Protein AF-A0A9X4KNQ3-F1 (afdb_monomer)

Structure (mmCIF, N/CA/C/O backbone):
data_AF-A0A9X4KNQ3-F1
#
_entry.id   AF-A0A9X4KNQ3-F1
#
loop_
_atom_site.group_PDB
_atom_site.id
_atom_site.type_symbol
_atom_site.label_atom_id
_atom_site.label_alt_id
_atom_site.label_comp_id
_atom_site.label_asym_id
_atom_site.label_entity_id
_atom_site.label_seq_id
_atom_site.pdbx_PDB_ins_code
_atom_site.Cartn_x
_atom_site.Cartn_y
_atom_site.Cartn_z
_atom_site.occupancy
_atom_site.B_iso_or_equiv
_atom_site.auth_seq_id
_atom_site.auth_comp_id
_atom_site.auth_asym_id
_atom_site.auth_atom_id
_atom_site.pdbx_PDB_model_num
ATOM 1 N N . MET A 1 1 ? 11.317 2.892 -22.053 1.00 63.41 1 MET A N 1
ATOM 2 C CA . MET A 1 1 ? 9.935 2.384 -21.878 1.00 63.41 1 MET A CA 1
ATOM 3 C C . MET A 1 1 ? 9.788 1.518 -20.632 1.00 63.41 1 MET A C 1
ATOM 5 O O . MET A 1 1 ? 8.915 1.818 -19.836 1.00 63.41 1 MET A O 1
ATOM 9 N N . ALA A 1 2 ? 10.659 0.526 -20.404 1.00 70.50 2 ALA A N 1
ATOM 10 C CA . ALA A 1 2 ? 10.602 -0.333 -19.211 1.00 70.50 2 ALA A CA 1
ATOM 11 C C . ALA A 1 2 ? 10.644 0.437 -17.869 1.00 70.50 2 ALA A C 1
ATOM 13 O O . ALA A 1 2 ? 9.904 0.103 -16.954 1.00 70.50 2 ALA A O 1
ATOM 14 N N . THR A 1 3 ? 11.445 1.503 -17.767 1.00 76.44 3 THR A N 1
ATOM 15 C CA . THR A 1 3 ? 11.509 2.369 -16.573 1.00 76.44 3 THR A CA 1
ATOM 16 C C . THR A 1 3 ? 10.228 3.173 -16.348 1.00 76.44 3 THR A C 1
ATOM 18 O O . THR A 1 3 ? 9.719 3.198 -15.236 1.00 76.44 3 THR A O 1
ATOM 21 N N . MET A 1 4 ? 9.672 3.779 -17.401 1.00 81.31 4 MET A N 1
ATOM 22 C CA . MET A 1 4 ? 8.393 4.501 -17.327 1.00 81.31 4 MET A CA 1
ATOM 23 C C . MET A 1 4 ? 7.254 3.565 -16.910 1.00 81.31 4 MET A C 1
ATOM 25 O O . MET A 1 4 ? 6.508 3.890 -15.998 1.00 81.31 4 MET A O 1
ATOM 29 N N . ALA A 1 5 ? 7.177 2.368 -17.501 1.00 82.31 5 ALA A N 1
ATOM 30 C CA . ALA A 1 5 ? 6.181 1.365 -17.129 1.00 82.31 5 ALA A CA 1
ATOM 31 C C . ALA A 1 5 ? 6.322 0.913 -15.664 1.00 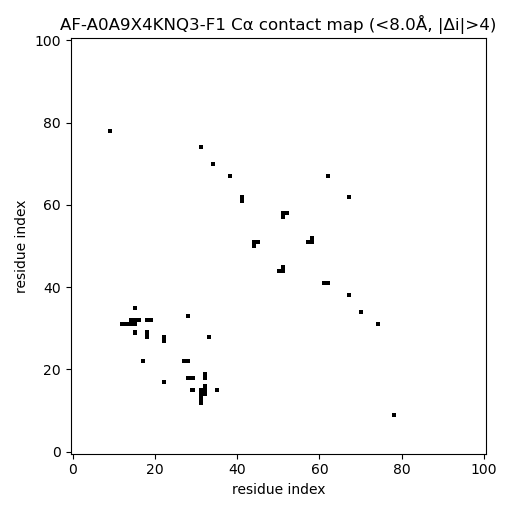82.31 5 ALA A C 1
ATOM 33 O O . ALA A 1 5 ? 5.320 0.806 -14.958 1.00 82.31 5 ALA A O 1
ATOM 34 N N . LEU A 1 6 ? 7.554 0.692 -15.191 1.00 80.19 6 LEU A N 1
ATOM 35 C CA . LEU A 1 6 ? 7.832 0.331 -13.799 1.00 80.19 6 LEU A CA 1
ATOM 36 C C . LEU A 1 6 ? 7.340 1.418 -12.834 1.00 80.19 6 LEU A C 1
ATOM 38 O O . LEU A 1 6 ? 6.575 1.122 -11.920 1.00 80.19 6 LEU A O 1
ATOM 42 N N . PHE A 1 7 ? 7.738 2.673 -13.056 1.00 82.38 7 PHE A N 1
ATOM 43 C CA . PHE A 1 7 ? 7.348 3.774 -12.177 1.00 82.38 7 PHE A CA 1
ATOM 44 C C . PHE A 1 7 ? 5.843 4.039 -12.218 1.00 82.38 7 PHE A C 1
ATOM 46 O O . PHE A 1 7 ? 5.244 4.193 -11.161 1.00 82.38 7 PHE A O 1
ATOM 53 N N . SER A 1 8 ? 5.206 4.010 -13.392 1.00 85.69 8 SER A N 1
ATOM 54 C CA . SER A 1 8 ? 3.749 4.158 -13.501 1.00 85.69 8 SER A CA 1
ATOM 55 C C . SER A 1 8 ? 2.990 3.048 -12.772 1.00 85.69 8 SER A C 1
ATOM 57 O O . SER A 1 8 ? 2.005 3.330 -12.099 1.00 85.69 8 SER A O 1
ATOM 59 N N . THR A 1 9 ? 3.459 1.799 -12.856 1.00 85.44 9 THR A N 1
ATOM 60 C CA . THR A 1 9 ? 2.820 0.665 -12.167 1.00 85.44 9 THR A CA 1
ATOM 61 C C . THR A 1 9 ? 2.941 0.801 -10.652 1.00 85.44 9 THR A C 1
ATOM 63 O O . THR A 1 9 ? 1.963 0.612 -9.936 1.00 85.44 9 THR A O 1
ATOM 66 N N . ILE A 1 10 ? 4.125 1.174 -10.156 1.00 85.12 10 ILE A N 1
ATOM 67 C CA . ILE 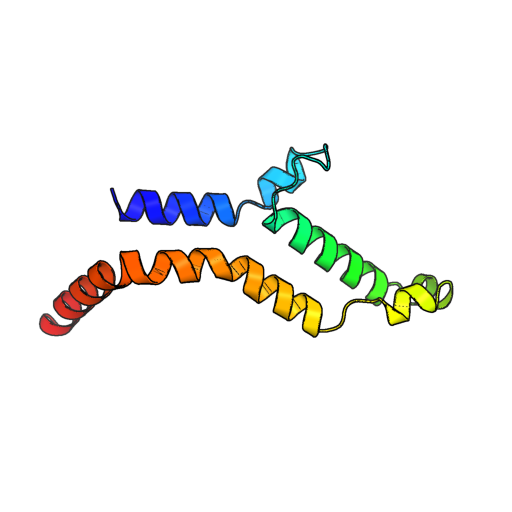A 1 10 ? 4.355 1.397 -8.722 1.00 85.12 10 ILE A CA 1
ATOM 68 C C . ILE A 1 10 ? 3.525 2.583 -8.220 1.00 85.12 10 ILE A C 1
ATOM 70 O O . ILE A 1 10 ? 2.948 2.494 -7.138 1.00 85.12 10 ILE A O 1
ATOM 74 N N . LEU A 1 11 ? 3.437 3.667 -8.995 1.00 86.75 11 LEU A N 1
ATOM 75 C CA . LEU A 1 11 ? 2.618 4.832 -8.658 1.00 86.75 11 LEU A CA 1
ATOM 76 C C . LEU A 1 11 ? 1.142 4.459 -8.549 1.00 86.75 11 LEU A C 1
ATOM 78 O O . LEU A 1 11 ? 0.519 4.791 -7.550 1.00 86.75 11 LEU A O 1
ATOM 82 N N . PHE A 1 12 ? 0.609 3.725 -9.527 1.00 87.62 12 PHE A N 1
ATOM 83 C CA . PHE A 1 12 ? -0.783 3.283 -9.507 1.00 87.62 12 PHE A CA 1
ATOM 84 C C . PHE A 1 12 ? -1.067 2.314 -8.351 1.00 87.62 12 PHE A C 1
ATOM 86 O O . PHE A 1 12 ? -2.085 2.435 -7.680 1.00 87.62 12 PHE A O 1
ATOM 93 N N . TRP A 1 13 ? -0.152 1.379 -8.073 1.00 88.38 13 TRP A N 1
ATOM 94 C CA . TRP A 1 13 ? -0.286 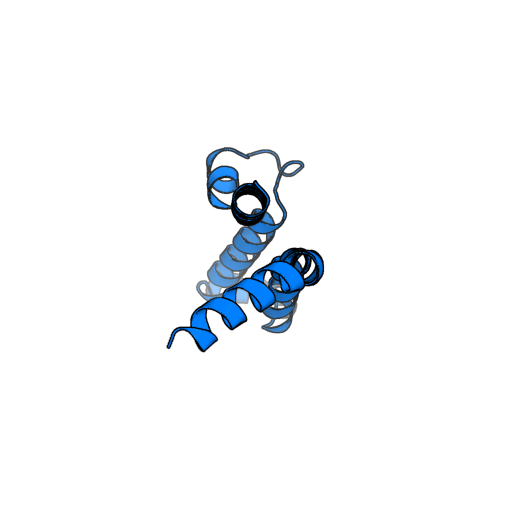0.458 -6.941 1.00 88.38 13 TRP A CA 1
ATOM 95 C C . TRP A 1 13 ? -0.325 1.188 -5.592 1.00 88.38 13 TRP A C 1
ATOM 97 O O . TRP A 1 13 ? -1.110 0.839 -4.715 1.00 88.38 13 TRP A O 1
ATOM 107 N N . ASN A 1 14 ? 0.503 2.223 -5.434 1.00 88.19 14 ASN A N 1
ATOM 108 C CA . ASN A 1 14 ? 0.560 3.026 -4.217 1.00 88.19 14 ASN A CA 1
ATOM 109 C C . ASN A 1 14 ? -0.473 4.168 -4.189 1.00 88.19 14 ASN A C 1
ATOM 111 O O . ASN A 1 14 ? -0.426 4.989 -3.274 1.00 88.19 14 ASN A O 1
ATOM 115 N N . ASP A 1 15 ? -1.398 4.252 -5.150 1.00 90.06 15 ASP A N 1
ATOM 116 C CA . ASP A 1 15 ? -2.358 5.354 -5.229 1.00 90.06 15 ASP A CA 1
ATOM 117 C C . ASP A 1 15 ? -3.559 5.147 -4.298 1.00 90.06 15 ASP A C 1
ATOM 119 O O . ASP A 1 15 ? -4.654 4.734 -4.683 1.00 90.06 15 ASP A O 1
ATOM 123 N N . TRP A 1 16 ? -3.339 5.442 -3.023 1.00 88.81 16 TRP A N 1
ATOM 124 C CA . TRP A 1 16 ? -4.384 5.423 -2.006 1.00 88.81 16 TRP A CA 1
ATOM 125 C C . TRP A 1 16 ? -5.084 6.776 -1.845 1.00 88.81 16 TRP A C 1
ATOM 127 O O . TRP A 1 16 ? -6.238 6.823 -1.421 1.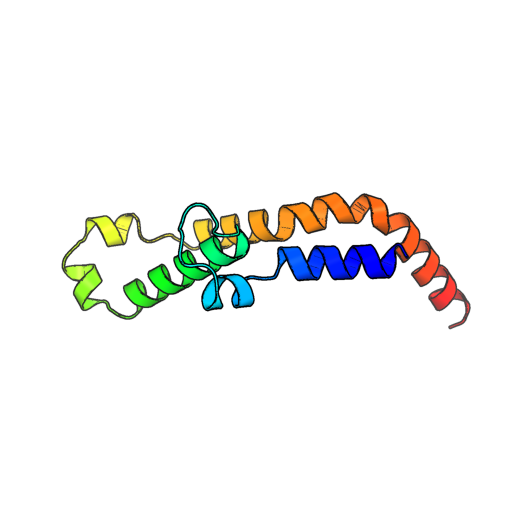00 88.81 16 TRP A O 1
ATOM 137 N N . PHE A 1 17 ? -4.408 7.883 -2.165 1.00 88.81 17 PHE A N 1
ATOM 138 C CA . PHE A 1 17 ? -4.929 9.226 -1.911 1.00 88.81 17 PHE A CA 1
ATOM 139 C C . PHE A 1 17 ? -6.032 9.603 -2.902 1.00 88.81 17 PHE A C 1
ATOM 141 O O . PHE A 1 17 ? -7.072 10.112 -2.489 1.00 88.81 17 PHE A O 1
ATOM 148 N N . ASN A 1 18 ? -5.878 9.283 -4.192 1.00 89.19 18 ASN A N 1
ATOM 149 C CA . ASN A 1 18 ? -6.971 9.501 -5.142 1.00 89.19 18 ASN A CA 1
ATOM 150 C C . ASN A 1 18 ? -8.190 8.642 -4.794 1.00 89.19 18 ASN A C 1
ATOM 152 O O . ASN A 1 18 ? -9.327 9.102 -4.910 1.00 89.19 18 ASN A O 1
ATOM 156 N N . ALA A 1 19 ? -7.965 7.417 -4.314 1.00 88.38 19 ALA A N 1
ATOM 157 C CA . ALA A 1 19 ? -9.038 6.554 -3.844 1.00 88.38 19 ALA A CA 1
ATOM 158 C C . ALA A 1 19 ? -9.786 7.164 -2.652 1.00 88.38 19 ALA A C 1
ATOM 160 O O . ALA A 1 19 ? -11.012 7.226 -2.682 1.00 88.38 19 ALA A O 1
ATOM 161 N N . LEU A 1 20 ? -9.058 7.694 -1.664 1.00 87.75 20 LEU A N 1
ATOM 162 C CA . LEU A 1 20 ? -9.633 8.406 -0.519 1.00 87.75 20 LEU A CA 1
ATOM 163 C C . LEU A 1 20 ? -10.505 9.596 -0.949 1.00 87.75 20 LEU A C 1
ATOM 165 O O . LEU A 1 20 ? -11.564 9.823 -0.370 1.00 87.75 20 LEU A O 1
ATOM 169 N N . LEU A 1 21 ? -10.063 10.366 -1.947 1.00 88.44 21 LEU A N 1
ATOM 170 C CA . LEU A 1 21 ? -10.766 11.574 -2.379 1.00 88.44 21 LEU A CA 1
ATOM 171 C C . LEU A 1 21 ? -12.008 11.287 -3.232 1.00 88.44 21 LEU A C 1
ATOM 173 O O . LEU A 1 21 ? -13.024 11.973 -3.096 1.00 88.44 21 LEU A O 1
ATOM 177 N N . PHE A 1 22 ? -11.925 10.310 -4.138 1.00 89.56 22 PHE A N 1
ATOM 178 C CA . PHE A 1 22 ? -12.910 10.147 -5.210 1.00 89.56 22 PHE A CA 1
ATOM 179 C C . PHE A 1 22 ? -13.749 8.871 -5.111 1.00 89.56 22 PHE A C 1
ATOM 181 O O . PHE A 1 22 ? -14.846 8.825 -5.675 1.00 89.56 22 PHE A O 1
ATOM 188 N N . ILE A 1 23 ? -13.284 7.839 -4.405 1.00 86.38 23 ILE A N 1
ATOM 189 C CA . ILE A 1 23 ? -13.984 6.555 -4.332 1.00 86.38 23 ILE A CA 1
ATOM 190 C C . ILE A 1 23 ? -14.847 6.516 -3.073 1.00 86.38 23 ILE A C 1
ATOM 192 O O . ILE A 1 23 ? -14.363 6.579 -1.949 1.00 86.38 23 ILE A O 1
ATOM 196 N N . ARG A 1 24 ? -16.162 6.389 -3.275 1.00 80.69 24 ARG A N 1
ATOM 197 C CA . ARG A 1 24 ? -17.158 6.281 -2.193 1.00 80.69 24 ARG A CA 1
ATOM 198 C C . ARG A 1 24 ? -17.801 4.902 -2.091 1.00 80.69 24 ARG A C 1
ATOM 200 O O . ARG A 1 24 ? -18.389 4.592 -1.066 1.00 80.69 24 ARG A O 1
ATOM 207 N N . ALA A 1 25 ? -17.719 4.109 -3.156 1.00 85.44 25 ALA A N 1
ATOM 208 C CA . ALA A 1 25 ? -18.329 2.791 -3.225 1.00 85.44 25 ALA A CA 1
ATOM 209 C C . ALA A 1 25 ? -17.322 1.734 -2.750 1.00 85.44 25 ALA A C 1
ATOM 211 O O . ALA A 1 25 ? -16.194 1.690 -3.247 1.00 85.44 25 ALA A O 1
ATOM 212 N N . GLU A 1 26 ? -17.717 0.929 -1.761 1.00 78.81 26 GLU A N 1
ATOM 213 C CA . GLU A 1 26 ? -16.806 0.002 -1.075 1.00 78.81 26 GLU A CA 1
ATOM 214 C C . GLU A 1 26 ? -16.309 -1.137 -1.972 1.00 78.81 26 GLU A C 1
ATOM 216 O O . GLU A 1 26 ? -15.200 -1.635 -1.797 1.00 78.81 26 GLU A O 1
ATOM 221 N N . ASP A 1 27 ? -17.085 -1.482 -2.999 1.00 85.94 27 ASP A N 1
ATOM 222 C CA . ASP A 1 27 ? -16.749 -2.456 -4.040 1.00 85.94 27 ASP A CA 1
ATOM 223 C C . ASP A 1 27 ? -15.584 -2.014 -4.943 1.00 85.94 27 ASP A C 1
ATOM 225 O O . ASP A 1 27 ? -15.031 -2.824 -5.686 1.00 85.94 27 ASP A O 1
ATOM 229 N N . LYS A 1 28 ? -15.200 -0.734 -4.885 1.00 86.94 28 LYS A N 1
ATOM 230 C CA . LYS A 1 28 ? -14.150 -0.138 -5.724 1.00 86.94 28 LYS A CA 1
ATOM 231 C C . LYS A 1 28 ? -12.916 0.277 -4.942 1.00 86.94 28 LYS A C 1
ATOM 233 O O . LYS A 1 28 ? -12.044 0.941 -5.501 1.00 86.94 28 LYS A O 1
ATOM 238 N N . TYR A 1 29 ? -12.829 -0.072 -3.664 1.00 88.50 29 TYR A N 1
ATOM 239 C CA . TYR A 1 29 ? -11.673 0.300 -2.871 1.00 88.50 29 TYR A CA 1
ATOM 240 C C . TYR A 1 29 ? -10.420 -0.455 -3.322 1.00 88.50 29 TYR A C 1
ATOM 242 O O . TYR A 1 29 ? -10.393 -1.687 -3.285 1.00 88.50 29 TYR A O 1
ATOM 250 N N . PRO A 1 30 ? -9.355 0.259 -3.732 1.00 89.00 30 PRO A N 1
ATOM 251 C CA . PRO A 1 30 ? -8.089 -0.388 -4.002 1.00 89.00 30 PRO A CA 1
ATOM 252 C C . PRO A 1 30 ? -7.494 -0.909 -2.696 1.00 89.00 30 PRO A C 1
ATOM 254 O O . PRO A 1 30 ? -7.685 -0.334 -1.622 1.00 89.00 30 PRO A O 1
ATOM 257 N N . VAL A 1 31 ? -6.722 -1.990 -2.803 1.00 88.19 31 VAL A N 1
ATOM 258 C CA . VAL A 1 31 ? -6.149 -2.682 -1.641 1.00 88.19 31 VAL A CA 1
ATOM 259 C C . VAL A 1 31 ? -5.327 -1.742 -0.753 1.00 88.19 31 VAL A C 1
ATOM 261 O O . VAL A 1 31 ? -5.482 -1.756 0.464 1.00 88.19 31 VAL A O 1
ATOM 264 N N . GLN A 1 32 ? -4.545 -0.844 -1.360 1.00 89.44 32 GLN A N 1
ATOM 265 C CA . GLN A 1 32 ? -3.712 0.110 -0.632 1.00 89.44 32 GLN A CA 1
ATOM 266 C C . GLN A 1 32 ? -4.547 1.082 0.215 1.00 89.44 32 GLN A C 1
ATOM 268 O O . GLN A 1 32 ? -4.166 1.425 1.333 1.00 89.44 32 GLN A O 1
ATOM 273 N N . PHE A 1 33 ? -5.710 1.498 -0.294 1.00 90.44 33 PHE A N 1
ATOM 274 C CA . PHE A 1 33 ? -6.633 2.365 0.433 1.00 90.44 33 PHE A CA 1
ATOM 275 C C . PHE A 1 33 ? -7.289 1.638 1.610 1.00 90.44 33 PHE A C 1
ATOM 277 O O . PHE A 1 33 ? -7.339 2.189 2.708 1.00 90.44 33 PHE A O 1
ATOM 284 N N . LEU A 1 34 ? -7.727 0.389 1.413 1.00 88.00 34 LEU A N 1
ATOM 285 C CA . LEU A 1 34 ? -8.291 -0.432 2.490 1.00 88.00 34 LEU A CA 1
ATOM 286 C C . LEU A 1 34 ? -7.314 -0.589 3.655 1.00 88.00 34 LEU A C 1
ATOM 288 O O . LEU A 1 34 ? -7.700 -0.437 4.809 1.00 88.00 34 LEU A O 1
ATOM 292 N N . MET A 1 35 ? -6.043 -0.846 3.354 1.00 88.06 35 MET A N 1
ATOM 293 C CA . MET A 1 35 ? -5.007 -1.028 4.371 1.00 88.06 35 MET A CA 1
ATOM 294 C C . MET A 1 35 ? -4.791 0.243 5.199 1.00 88.06 35 MET A C 1
ATOM 296 O O . MET A 1 35 ? -4.717 0.176 6.423 1.00 88.06 35 MET A O 1
ATOM 300 N N . ILE A 1 36 ? -4.746 1.411 4.551 1.00 88.06 36 ILE A N 1
ATOM 301 C CA . ILE A 1 36 ? -4.603 2.701 5.244 1.00 88.06 36 ILE A CA 1
ATOM 302 C C . ILE A 1 36 ? -5.847 3.030 6.066 1.00 88.06 36 ILE A C 1
ATOM 304 O O . ILE A 1 36 ? -5.720 3.501 7.194 1.00 88.06 36 ILE A O 1
ATOM 308 N N . ARG A 1 37 ? -7.044 2.753 5.539 1.00 87.62 37 ARG A N 1
ATOM 309 C CA . ARG A 1 37 ? -8.297 2.927 6.280 1.00 87.62 37 ARG A CA 1
ATOM 310 C C . ARG A 1 37 ? -8.294 2.096 7.561 1.00 87.62 37 ARG A C 1
ATOM 312 O O . ARG A 1 37 ? -8.498 2.651 8.631 1.00 87.62 37 ARG A O 1
ATOM 319 N N . VAL A 1 38 ? -7.961 0.809 7.457 1.00 85.44 38 VAL A N 1
ATOM 320 C CA . VAL A 1 38 ? -7.857 -0.092 8.612 1.00 85.44 38 VAL A CA 1
ATOM 321 C C . VAL A 1 38 ? -6.831 0.430 9.621 1.00 85.44 38 VAL A C 1
ATOM 323 O O . VAL A 1 38 ? -7.149 0.525 10.800 1.00 85.44 38 VAL A O 1
ATOM 326 N N . LEU A 1 39 ? -5.631 0.836 9.188 1.00 84.12 39 LEU A N 1
ATOM 327 C CA . LEU A 1 39 ? -4.613 1.425 10.074 1.00 84.12 39 LEU A CA 1
ATOM 328 C C . LEU A 1 39 ? -5.112 2.662 10.829 1.00 84.12 39 LEU A C 1
ATOM 330 O O . LEU A 1 39 ? -4.898 2.762 12.038 1.00 84.12 39 LEU A O 1
ATOM 334 N N . ASN A 1 40 ? -5.798 3.569 10.136 1.00 86.12 40 ASN A N 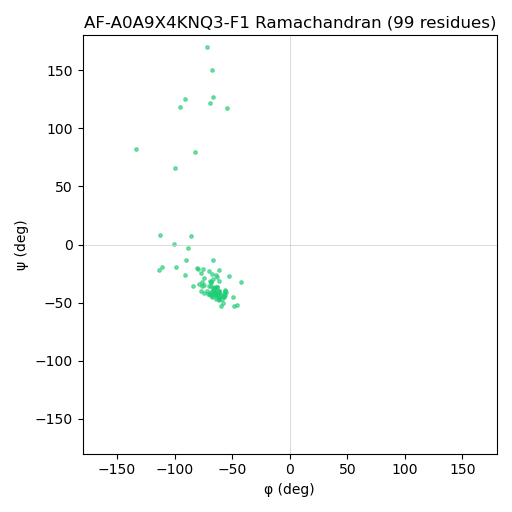1
ATOM 335 C CA . ASN A 1 40 ? -6.358 4.773 10.741 1.00 86.12 40 ASN A CA 1
ATOM 336 C C . ASN A 1 40 ? -7.465 4.439 11.748 1.00 86.12 40 ASN A C 1
ATOM 338 O O . ASN A 1 40 ? -7.478 5.003 12.841 1.00 86.12 40 ASN A O 1
ATOM 342 N N . ASP A 1 41 ? -8.345 3.492 11.419 1.00 82.81 41 ASP A N 1
ATOM 343 C CA . ASP A 1 41 ? -9.415 3.040 12.313 1.00 82.81 41 ASP A CA 1
ATOM 344 C C . ASP A 1 41 ? -8.827 2.429 13.600 1.00 82.81 41 ASP A C 1
ATOM 346 O O . ASP A 1 41 ? -9.272 2.728 14.708 1.00 82.81 41 ASP A O 1
ATOM 350 N N . ILE A 1 42 ? -7.757 1.636 13.481 1.00 78.50 42 ILE A N 1
ATOM 351 C CA . ILE A 1 42 ? -7.037 1.047 14.622 1.00 78.50 42 ILE A CA 1
ATOM 352 C C . ILE A 1 42 ? -6.405 2.127 15.493 1.00 78.50 42 ILE A C 1
ATOM 354 O O . ILE A 1 42 ? -6.499 2.070 16.721 1.00 78.50 42 ILE A O 1
ATOM 358 N N . GLN A 1 43 ? -5.727 3.094 14.874 1.00 81.19 43 GLN A N 1
ATOM 359 C CA . GLN A 1 43 ? -5.071 4.175 15.597 1.00 81.19 43 GLN A CA 1
ATOM 360 C C . GLN A 1 43 ? -6.099 5.032 16.345 1.00 81.19 43 GLN A C 1
ATOM 362 O O . GLN A 1 43 ? -5.919 5.306 17.531 1.00 81.19 43 GLN A O 1
ATOM 367 N N . TYR A 1 44 ? -7.223 5.345 15.697 1.00 81.69 44 TYR A N 1
ATOM 368 C CA . TYR A 1 44 ? -8.342 6.048 16.314 1.00 81.69 44 TYR A CA 1
ATOM 369 C C . TYR A 1 44 ? -8.887 5.306 17.544 1.00 81.69 44 TYR A C 1
ATOM 371 O O . TYR A 1 44 ? -9.111 5.921 18.589 1.00 81.69 44 TYR A O 1
ATOM 379 N N . LEU A 1 45 ? -9.052 3.982 17.462 1.00 76.12 45 LEU A N 1
ATOM 380 C CA . LEU A 1 45 ? -9.495 3.159 18.592 1.00 76.12 45 LEU A CA 1
ATOM 381 C C . LEU A 1 45 ? -8.467 3.109 19.733 1.00 76.12 45 LEU A C 1
ATOM 383 O O . LEU A 1 45 ? -8.856 3.129 20.900 1.00 76.12 45 LEU A O 1
ATOM 387 N N . ARG A 1 46 ? -7.164 3.063 19.419 1.00 72.12 46 ARG A N 1
ATOM 388 C CA . ARG A 1 46 ? -6.085 3.080 20.425 1.00 72.12 46 ARG A CA 1
ATOM 389 C C . ARG A 1 46 ? -6.010 4.413 21.170 1.00 72.12 46 ARG A C 1
ATOM 391 O O . ARG A 1 46 ? -5.782 4.417 22.376 1.00 72.12 46 ARG A O 1
ATOM 398 N N . GLU A 1 47 ? -6.200 5.526 20.469 1.00 76.56 47 GLU A N 1
ATOM 399 C CA . GLU A 1 47 ? -6.155 6.871 21.055 1.00 76.56 47 GLU A CA 1
ATOM 400 C C . GLU A 1 47 ? -7.418 7.182 21.882 1.00 76.56 47 GLU A C 1
ATOM 402 O O . GLU A 1 47 ? -7.345 7.882 22.891 1.00 76.56 47 GLU A O 1
ATOM 407 N N . ASN A 1 48 ? -8.567 6.590 21.533 1.00 72.81 48 ASN A N 1
ATOM 408 C CA . ASN A 1 48 ? -9.838 6.771 22.240 1.00 72.81 48 ASN A CA 1
ATOM 409 C C . ASN A 1 48 ? -10.145 5.612 23.208 1.00 72.81 48 ASN A C 1
ATOM 411 O O . ASN A 1 48 ? -11.137 4.892 23.072 1.00 72.81 48 ASN A O 1
ATOM 415 N N . VAL A 1 49 ? -9.317 5.474 24.250 1.00 61.47 49 VAL A N 1
ATOM 416 C CA . VAL A 1 49 ? -9.391 4.413 25.282 1.00 61.47 49 VAL A CA 1
ATOM 417 C C . VAL A 1 49 ? -10.777 4.287 25.949 1.00 61.47 49 VAL A C 1
ATOM 419 O O . VAL A 1 49 ? -11.172 3.197 26.361 1.00 61.47 49 VAL A O 1
ATOM 422 N N . GLN A 1 50 ? -11.567 5.365 26.014 1.00 59.34 50 GLN A N 1
ATOM 423 C CA . GLN A 1 50 ? -12.936 5.338 26.554 1.00 59.34 50 GLN A CA 1
ATOM 424 C C . GLN A 1 50 ? -13.943 4.563 25.685 1.00 59.34 50 GLN A C 1
ATOM 426 O O . GLN A 1 50 ? -14.850 3.949 26.241 1.00 59.34 50 GLN A O 1
ATOM 431 N N . LEU A 1 51 ? -13.779 4.536 24.358 1.00 59.38 51 LEU A N 1
ATOM 432 C CA . LEU A 1 51 ? -14.583 3.692 23.460 1.00 59.38 51 LEU A CA 1
ATOM 433 C C . LEU A 1 51 ? -14.125 2.229 23.520 1.00 59.38 51 LEU A C 1
ATOM 435 O O . LEU A 1 51 ? -14.946 1.313 23.494 1.00 59.38 51 LEU A O 1
ATOM 439 N N . ALA A 1 52 ? -12.818 2.014 23.674 1.00 56.59 52 ALA A N 1
ATOM 440 C CA . ALA A 1 52 ? -12.215 0.692 23.809 1.00 56.59 52 ALA A CA 1
ATOM 441 C C . ALA A 1 52 ? -12.656 -0.023 25.107 1.00 56.59 52 ALA A C 1
ATOM 443 O O . ALA A 1 52 ? -12.932 -1.221 25.100 1.00 56.59 52 ALA A O 1
ATOM 444 N N . ALA A 1 53 ? -12.825 0.722 26.205 1.00 57.97 53 ALA A N 1
ATOM 445 C CA . ALA A 1 53 ? -13.319 0.195 27.480 1.00 57.97 53 ALA A CA 1
ATOM 446 C C . ALA A 1 53 ? -14.810 -0.208 27.463 1.00 57.97 53 ALA A C 1
ATOM 448 O O . ALA A 1 53 ? -15.226 -1.026 28.282 1.00 57.97 53 ALA A O 1
ATOM 449 N N . GLN A 1 54 ? -15.617 0.342 26.545 1.00 63.12 54 GLN A N 1
ATOM 450 C CA . GLN A 1 54 ? -17.040 -0.002 26.403 1.00 63.12 54 GLN A CA 1
ATOM 451 C C . GLN A 1 54 ? -17.268 -1.301 25.616 1.00 63.12 54 GLN A C 1
ATOM 453 O O . GLN A 1 54 ? -18.325 -1.909 25.756 1.00 63.12 54 GLN A O 1
ATOM 458 N N . ASN A 1 55 ? -16.285 -1.747 24.825 1.00 62.84 55 ASN A N 1
ATOM 459 C CA . ASN A 1 55 ? -16.360 -2.968 24.022 1.00 62.84 55 ASN A CA 1
ATOM 460 C C . ASN A 1 55 ? -15.080 -3.812 24.175 1.00 62.84 55 ASN A C 1
ATOM 462 O O . ASN A 1 55 ? -14.194 -3.765 23.318 1.00 62.84 55 ASN A O 1
ATOM 466 N N . PRO A 1 56 ? -14.972 -4.620 25.246 1.00 60.22 56 PRO A N 1
ATOM 467 C CA . PRO A 1 56 ? -13.789 -5.442 25.510 1.00 60.22 56 PRO A CA 1
ATOM 468 C C . PRO A 1 56 ? -13.485 -6.485 24.417 1.00 60.22 56 PRO A C 1
ATOM 470 O O . PRO A 1 56 ? -12.336 -6.904 24.285 1.00 60.22 56 PRO A O 1
ATOM 473 N N . GLU A 1 57 ? -14.470 -6.877 23.601 1.00 62.53 57 GLU A N 1
ATOM 474 C CA . GLU A 1 57 ? -14.255 -7.745 22.430 1.00 62.53 57 GLU A CA 1
ATOM 475 C C . GLU A 1 57 ? -13.484 -7.027 21.310 1.00 62.53 57 GLU A C 1
ATOM 477 O O . GLU A 1 57 ? -12.515 -7.576 20.788 1.00 62.53 57 GLU A O 1
ATOM 482 N N . LEU A 1 58 ? -13.800 -5.753 21.037 1.00 59.62 58 LEU A N 1
ATOM 483 C CA . LEU A 1 58 ? -13.063 -4.934 20.065 1.00 59.62 58 LEU A CA 1
ATOM 484 C C . LEU A 1 58 ? -11.601 -4.718 20.475 1.00 59.62 58 LEU A C 1
ATOM 486 O O . LEU A 1 58 ? -10.749 -4.563 19.609 1.00 59.62 58 LEU A O 1
ATOM 490 N N . MET A 1 59 ? -11.281 -4.740 21.775 1.00 59.78 59 MET A N 1
ATOM 491 C CA . MET A 1 59 ? -9.890 -4.684 22.243 1.00 59.78 59 MET A CA 1
ATOM 492 C C . MET A 1 59 ? -9.122 -6.003 22.101 1.00 59.78 59 MET A C 1
ATOM 494 O O . MET A 1 59 ? -7.896 -5.967 22.028 1.00 59.78 59 MET A O 1
ATOM 498 N N . ARG A 1 60 ? -9.797 -7.160 22.071 1.00 58.91 60 ARG A N 1
ATOM 499 C CA . ARG A 1 60 ? -9.141 -8.454 21.794 1.00 58.91 60 ARG A CA 1
ATOM 500 C C . ARG A 1 60 ? -8.886 -8.654 20.307 1.00 58.91 60 ARG A C 1
ATOM 502 O O . ARG A 1 60 ? -7.862 -9.235 19.956 1.00 58.91 60 ARG A O 1
ATOM 509 N N . ASP A 1 61 ? -9.788 -8.140 19.478 1.00 60.88 61 ASP A N 1
ATOM 510 C CA . ASP A 1 61 ? -9.662 -8.143 18.020 1.00 60.88 61 ASP A CA 1
ATOM 511 C C . ASP A 1 61 ? -8.920 -6.915 17.486 1.00 60.88 61 ASP A C 1
ATOM 513 O O . ASP A 1 61 ? -8.669 -6.836 16.282 1.00 60.88 61 ASP A O 1
ATOM 517 N N . LEU A 1 62 ? -8.531 -5.975 18.367 1.00 61.59 62 LEU A 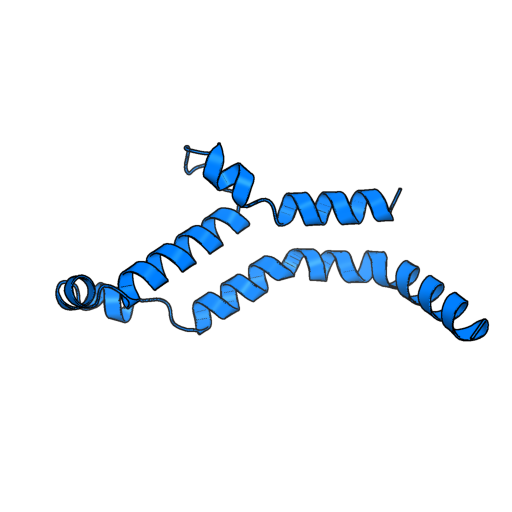N 1
ATOM 518 C CA . LEU A 1 62 ? -7.671 -4.855 18.004 1.00 61.59 62 LEU A CA 1
ATOM 519 C C . LEU A 1 62 ? -6.415 -5.448 17.375 1.00 61.59 62 LEU A C 1
ATOM 521 O O . LEU A 1 62 ? -5.668 -6.192 18.021 1.00 61.59 62 LEU A O 1
ATOM 525 N N . PRO A 1 63 ? -6.169 -5.147 16.103 1.00 60.84 63 PRO A N 1
ATOM 526 C CA . PRO A 1 63 ? -5.114 -5.824 15.405 1.00 60.84 63 PRO A CA 1
ATOM 527 C C . PRO A 1 63 ? -3.756 -5.444 15.984 1.00 60.84 63 PRO A C 1
ATOM 529 O O . PRO A 1 63 ? -3.375 -4.276 16.145 1.00 60.84 63 PRO A O 1
ATOM 532 N N . ASN A 1 64 ? -3.043 -6.507 16.323 1.00 67.06 64 ASN A N 1
ATOM 533 C CA . ASN A 1 64 ? -1.701 -6.468 16.865 1.00 67.06 64 ASN A CA 1
ATOM 534 C C . ASN A 1 64 ? -0.700 -6.068 15.773 1.00 67.06 64 ASN A C 1
ATOM 536 O O . ASN A 1 64 ? -1.021 -6.082 14.583 1.00 67.06 64 ASN A O 1
ATOM 540 N N . GLU A 1 65 ? 0.543 -5.793 16.172 1.00 73.19 65 GLU A N 1
ATOM 541 C CA . GLU A 1 65 ? 1.696 -5.593 15.271 1.00 73.19 65 GLU A CA 1
ATOM 542 C C . GLU A 1 65 ? 1.729 -6.616 14.117 1.00 73.19 65 GLU A C 1
ATOM 544 O O . GLU A 1 65 ? 2.083 -6.297 12.986 1.00 73.19 65 GLU A O 1
ATOM 549 N N . SER A 1 66 ? 1.255 -7.842 14.364 1.00 79.62 66 SER A N 1
ATOM 550 C CA . SER A 1 66 ? 1.102 -8.887 13.349 1.00 79.62 66 SER A CA 1
ATOM 551 C C . SER A 1 66 ? 0.242 -8.483 12.140 1.00 79.62 66 SER A C 1
ATOM 553 O O . SER A 1 66 ? 0.631 -8.808 11.019 1.00 79.62 66 SER A O 1
ATOM 555 N N . LEU A 1 67 ? -0.873 -7.756 12.309 1.00 80.56 67 LEU A N 1
ATOM 556 C CA . LEU A 1 67 ? -1.676 -7.294 11.167 1.00 80.56 67 LEU A CA 1
ATOM 557 C C . LEU A 1 67 ? -0.952 -6.185 10.401 1.00 80.56 67 LEU A C 1
ATOM 559 O O . LEU A 1 67 ? -0.984 -6.181 9.175 1.00 80.56 67 LEU A O 1
ATOM 563 N N . GLN A 1 68 ? -0.283 -5.264 11.101 1.00 79.69 68 GLN A N 1
ATOM 564 C CA . GLN A 1 68 ? 0.507 -4.218 10.443 1.00 79.69 68 GLN A CA 1
ATOM 565 C C . GLN A 1 68 ? 1.612 -4.837 9.583 1.00 79.69 68 GLN A C 1
ATOM 567 O O . GLN A 1 68 ? 1.783 -4.468 8.422 1.00 79.69 68 GLN A O 1
ATOM 572 N N . MET A 1 69 ? 2.286 -5.857 10.115 1.00 82.69 69 MET A N 1
ATOM 573 C CA . MET A 1 69 ? 3.286 -6.632 9.387 1.00 82.69 69 MET A CA 1
ATOM 574 C C . MET A 1 69 ? 2.674 -7.418 8.220 1.00 82.69 69 MET A C 1
ATOM 576 O O . MET A 1 69 ? 3.239 -7.425 7.129 1.00 82.69 69 MET A O 1
ATOM 580 N N . ALA A 1 70 ? 1.501 -8.035 8.396 1.00 84.94 70 ALA A N 1
ATOM 581 C CA . ALA A 1 70 ? 0.798 -8.723 7.312 1.00 84.94 70 ALA A CA 1
ATOM 582 C C . ALA A 1 70 ? 0.413 -7.757 6.181 1.00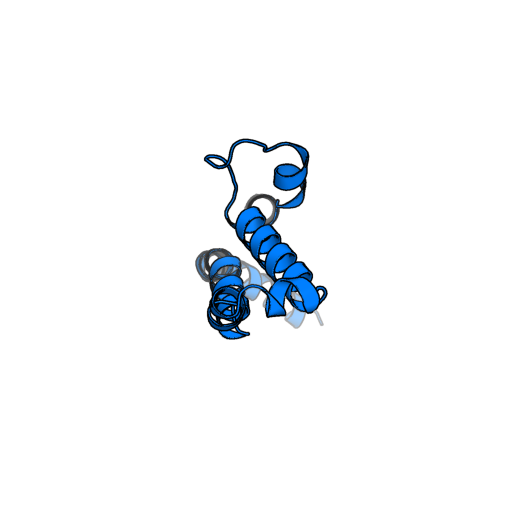 84.94 70 ALA A C 1
ATOM 584 O O . ALA A 1 70 ? 0.625 -8.059 5.007 1.00 84.94 70 ALA A O 1
ATOM 585 N N . MET A 1 71 ? -0.079 -6.565 6.524 1.00 85.75 71 MET A N 1
ATOM 586 C CA . MET A 1 71 ? -0.353 -5.503 5.563 1.00 85.75 71 MET A CA 1
ATOM 587 C C . MET A 1 71 ? 0.930 -5.067 4.846 1.00 85.75 71 MET A C 1
ATOM 589 O O . MET A 1 71 ? 0.947 -5.022 3.621 1.00 85.75 71 MET A O 1
ATOM 593 N N . ALA A 1 72 ? 2.035 -4.839 5.556 1.00 84.62 72 ALA A N 1
ATOM 594 C CA . ALA A 1 72 ? 3.310 -4.506 4.919 1.00 84.62 72 ALA A CA 1
ATOM 595 C C . ALA A 1 72 ? 3.741 -5.570 3.891 1.00 84.62 72 ALA A C 1
ATOM 597 O O . ALA A 1 72 ? 4.123 -5.232 2.770 1.00 84.62 72 ALA A O 1
ATOM 598 N N . VAL A 1 73 ? 3.599 -6.856 4.226 1.00 87.38 73 VAL A N 1
ATOM 599 C CA . VAL A 1 73 ? 3.902 -7.969 3.313 1.00 87.38 73 VAL A CA 1
ATOM 600 C C . VAL A 1 73 ? 2.992 -7.956 2.081 1.00 87.38 73 VAL A C 1
ATOM 602 O O . VAL A 1 73 ? 3.487 -8.086 0.962 1.00 87.38 73 VAL A O 1
ATOM 605 N N . VAL A 1 74 ? 1.681 -7.756 2.251 1.00 87.44 74 VAL A N 1
ATOM 606 C CA . VAL A 1 74 ? 0.724 -7.680 1.130 1.00 87.44 74 VAL A CA 1
ATOM 607 C C . VAL A 1 74 ? 1.009 -6.470 0.236 1.00 87.44 74 VAL A C 1
ATOM 609 O O . VAL A 1 74 ? 1.018 -6.601 -0.987 1.00 87.44 74 VAL A O 1
ATOM 612 N N . GLY A 1 75 ? 1.312 -5.314 0.829 1.00 86.81 75 GLY A N 1
ATOM 613 C CA . GLY A 1 75 ? 1.640 -4.088 0.101 1.00 86.81 75 GLY A CA 1
ATOM 614 C C . GLY A 1 75 ? 2.945 -4.198 -0.692 1.00 86.81 75 GLY A C 1
ATOM 615 O O . GLY A 1 75 ? 3.019 -3.724 -1.826 1.00 86.81 75 GLY A O 1
ATOM 616 N N . MET A 1 76 ? 3.961 -4.868 -0.135 1.00 85.31 76 MET A N 1
ATOM 617 C CA . MET A 1 76 ? 5.245 -5.109 -0.807 1.00 85.31 76 MET A CA 1
ATOM 618 C C . MET A 1 76 ? 5.203 -6.275 -1.806 1.00 85.31 76 MET A C 1
ATOM 620 O O . MET A 1 76 ? 6.044 -6.334 -2.705 1.00 85.31 76 MET A O 1
ATOM 624 N N . GLY A 1 77 ? 4.238 -7.189 -1.682 1.00 86.56 77 GLY A N 1
ATOM 625 C CA . GLY A 1 77 ? 4.144 -8.422 -2.469 1.00 86.56 77 GLY A CA 1
ATOM 626 C C . GLY A 1 77 ? 4.311 -8.236 -3.984 1.00 86.56 77 GLY A C 1
ATOM 627 O O . GLY A 1 77 ? 5.189 -8.869 -4.573 1.00 86.56 77 GLY A O 1
ATOM 628 N N . PRO A 1 78 ? 3.556 -7.345 -4.648 1.00 81.75 78 PRO A N 1
ATOM 629 C CA . PRO A 1 78 ? 3.693 -7.156 -6.091 1.00 81.75 78 PRO A CA 1
ATOM 630 C C . PRO A 1 78 ? 5.028 -6.528 -6.491 1.00 81.75 78 PRO A C 1
ATOM 632 O O . PRO A 1 78 ? 5.565 -6.862 -7.544 1.00 81.75 78 PRO A O 1
ATOM 635 N N . ILE A 1 79 ? 5.603 -5.662 -5.650 1.00 82.69 79 ILE A N 1
ATOM 636 C CA . ILE A 1 79 ? 6.925 -5.072 -5.902 1.00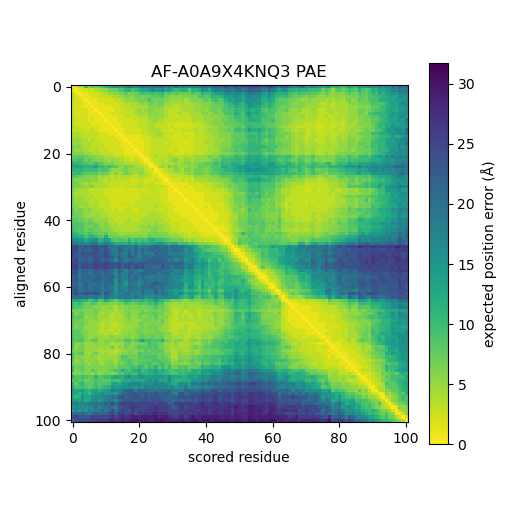 82.69 79 ILE A CA 1
ATOM 637 C C . ILE A 1 79 ? 7.982 -6.180 -5.907 1.00 82.69 79 ILE A C 1
ATOM 639 O O . ILE A 1 79 ? 8.831 -6.214 -6.798 1.00 82.69 79 ILE A O 1
ATOM 643 N N . LEU A 1 80 ? 7.889 -7.127 -4.968 1.00 84.25 80 LEU A N 1
ATOM 644 C CA . LEU A 1 80 ? 8.773 -8.291 -4.899 1.00 84.25 80 LEU A CA 1
ATOM 645 C C . LEU A 1 80 ? 8.605 -9.228 -6.101 1.00 84.25 80 LEU A C 1
ATOM 647 O O . LEU A 1 80 ? 9.600 -9.744 -6.601 1.00 84.25 80 LEU A O 1
ATOM 651 N N . LEU A 1 81 ? 7.381 -9.418 -6.603 1.00 84.50 81 LEU A N 1
ATOM 652 C CA . LEU A 1 81 ? 7.131 -10.222 -7.806 1.00 84.50 81 LEU A CA 1
ATOM 653 C C . LEU A 1 81 ? 7.680 -9.566 -9.075 1.00 84.50 81 LEU A C 1
ATOM 655 O O . LEU A 1 81 ? 8.173 -10.256 -9.965 1.00 84.50 81 LEU A O 1
ATOM 659 N N . VAL A 1 82 ? 7.617 -8.238 -9.163 1.00 82.00 82 VAL A N 1
ATOM 660 C CA . VAL A 1 82 ? 8.139 -7.473 -10.303 1.00 82.00 82 VAL A CA 1
ATOM 661 C C . VAL A 1 82 ? 9.669 -7.372 -10.249 1.00 82.00 82 VAL A C 1
ATOM 663 O O . VAL A 1 82 ? 10.326 -7.396 -11.291 1.00 82.00 82 VAL A O 1
ATOM 666 N N . TYR A 1 83 ? 10.257 -7.331 -9.052 1.00 82.62 83 TYR A N 1
ATOM 667 C CA . TYR A 1 83 ? 11.700 -7.224 -8.831 1.00 82.62 83 TYR A CA 1
ATOM 668 C C . TYR A 1 83 ? 12.574 -8.169 -9.689 1.00 82.62 83 TYR A C 1
ATOM 670 O O . TYR A 1 83 ? 13.452 -7.650 -10.386 1.00 82.62 83 TYR A O 1
ATOM 678 N N . PRO A 1 84 ? 12.356 -9.502 -9.758 1.00 83.06 84 PRO A N 1
ATOM 679 C CA . PRO A 1 84 ? 13.200 -10.409 -10.547 1.00 83.06 84 PRO A CA 1
ATOM 680 C C . PRO A 1 84 ? 13.207 -10.095 -12.051 1.00 83.06 84 PRO A C 1
ATOM 682 O O . PRO A 1 84 ? 14.227 -10.276 -12.721 1.00 83.06 84 PRO A O 1
ATOM 685 N N . PHE A 1 85 ? 12.108 -9.564 -12.598 1.00 79.94 85 PHE A N 1
ATOM 686 C CA . PHE A 1 85 ? 12.035 -9.186 -14.014 1.00 79.94 85 PHE A CA 1
ATOM 687 C C . PHE A 1 85 ? 12.929 -7.986 -14.336 1.00 79.94 85 PHE A C 1
ATOM 689 O O . PHE A 1 85 ? 13.497 -7.902 -15.432 1.00 79.94 85 PHE A O 1
ATOM 696 N N . PHE A 1 86 ? 13.091 -7.080 -13.370 1.00 75.06 86 PHE A N 1
ATOM 697 C CA . PHE A 1 86 ? 13.868 -5.855 -13.525 1.00 75.06 86 PHE A CA 1
ATOM 698 C C . PHE A 1 86 ? 15.292 -5.946 -12.961 1.00 75.06 86 PHE A C 1
ATOM 700 O O . PHE A 1 86 ? 16.166 -5.196 -13.402 1.00 75.06 86 PHE A O 1
ATOM 707 N N . GLN A 1 87 ? 15.566 -6.909 -12.077 1.00 75.31 87 GLN A N 1
ATOM 708 C CA . GLN A 1 87 ? 16.870 -7.145 -11.453 1.00 75.31 87 GLN A CA 1
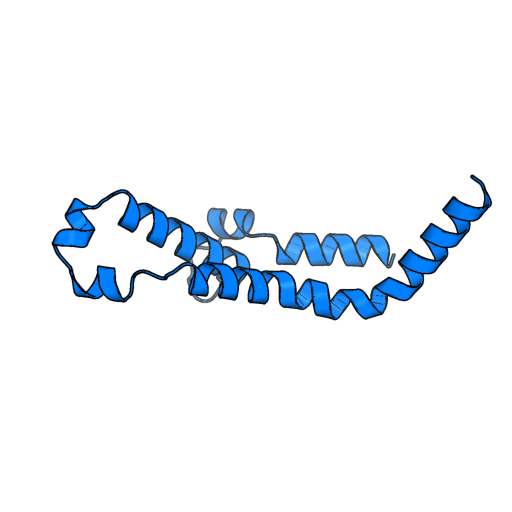ATOM 709 C C . GLN A 1 87 ? 18.007 -7.185 -12.488 1.00 75.31 87 GLN A C 1
ATOM 711 O O . GLN A 1 87 ? 19.020 -6.507 -12.327 1.00 75.31 87 GLN A O 1
ATOM 716 N N . LYS A 1 88 ? 17.825 -7.882 -13.619 1.00 70.12 88 LYS A N 1
ATOM 717 C CA . LYS A 1 88 ? 18.853 -7.984 -14.676 1.00 70.12 88 LYS A CA 1
ATOM 718 C C . LYS A 1 88 ? 19.197 -6.656 -15.366 1.00 70.12 88 LYS A C 1
ATOM 720 O O . LYS A 1 88 ? 20.295 -6.522 -15.901 1.00 70.12 88 LYS A O 1
ATOM 725 N N . TYR A 1 89 ? 18.272 -5.694 -15.400 1.00 72.00 89 TYR A N 1
ATOM 726 C CA . TYR A 1 89 ? 18.500 -4.380 -16.011 1.00 72.00 89 TYR A CA 1
ATOM 727 C C . TYR A 1 89 ? 19.194 -3.431 -15.032 1.00 72.00 89 TYR A C 1
ATOM 729 O O . TYR A 1 89 ? 20.078 -2.678 -15.436 1.00 72.00 89 TYR A O 1
ATOM 737 N N . PHE A 1 90 ? 18.861 -3.526 -13.742 1.00 68.62 90 PHE A N 1
ATOM 738 C CA . PHE A 1 90 ? 19.510 -2.744 -12.692 1.00 68.62 90 PHE A CA 1
ATOM 739 C C . PHE A 1 90 ? 20.949 -3.196 -12.421 1.00 68.62 90 PHE A C 1
ATOM 741 O O . PHE A 1 90 ? 21.834 -2.348 -12.342 1.00 68.62 90 PHE A O 1
ATOM 748 N N . VAL A 1 91 ? 21.216 -4.508 -12.370 1.00 67.19 91 VAL A N 1
ATOM 749 C CA . VAL A 1 91 ? 22.574 -5.039 -12.132 1.00 67.19 91 VAL A CA 1
ATOM 750 C C . VAL A 1 91 ? 23.535 -4.622 -13.251 1.00 67.19 91 VAL A C 1
ATOM 752 O O . VAL A 1 91 ? 24.643 -4.184 -12.964 1.00 67.19 91 VAL A O 1
ATOM 755 N N . LYS A 1 92 ? 23.093 -4.649 -14.518 1.00 61.00 92 LYS A N 1
ATOM 756 C CA . LYS A 1 92 ? 23.903 -4.184 -15.661 1.00 61.00 92 LYS A CA 1
ATOM 757 C C . LYS A 1 92 ? 24.200 -2.679 -15.613 1.00 61.00 92 LYS A C 1
ATOM 759 O O . LYS A 1 92 ? 25.296 -2.266 -15.985 1.00 61.00 92 LYS A O 1
ATOM 764 N N . GLY A 1 93 ? 23.245 -1.864 -15.158 1.00 61.34 93 GLY A N 1
ATOM 765 C CA . GLY A 1 93 ? 23.430 -0.418 -14.993 1.00 61.34 93 GLY A CA 1
ATOM 766 C C . GLY A 1 93 ? 24.401 -0.066 -13.861 1.00 61.34 93 GLY A C 1
ATOM 767 O O . GLY A 1 93 ? 25.285 0.767 -14.052 1.00 61.34 93 GLY A O 1
ATOM 768 N N . LEU A 1 94 ? 24.295 -0.756 -12.720 1.00 60.84 94 LEU A N 1
ATOM 769 C CA . LEU A 1 94 ? 25.202 -0.603 -11.575 1.00 60.84 94 LEU A CA 1
ATOM 770 C C . LEU A 1 94 ? 26.644 -0.994 -11.922 1.00 60.84 94 LEU A C 1
ATOM 772 O O . LEU A 1 94 ? 27.569 -0.257 -11.590 1.00 60.84 94 LEU A O 1
ATOM 776 N N . THR A 1 95 ? 26.852 -2.098 -12.649 1.00 62.44 95 THR A N 1
ATOM 777 C CA . THR A 1 95 ? 28.202 -2.528 -13.053 1.00 62.44 95 THR A CA 1
ATOM 778 C C . THR A 1 95 ? 28.871 -1.570 -14.040 1.00 62.44 95 THR A C 1
ATOM 780 O O . THR A 1 95 ? 30.086 -1.435 -14.020 1.00 62.44 95 THR A O 1
ATOM 783 N N . ILE A 1 96 ? 28.108 -0.863 -14.884 1.00 59.97 96 ILE A N 1
ATOM 784 C CA . ILE A 1 96 ? 28.665 0.142 -15.810 1.00 59.97 96 ILE A CA 1
ATOM 785 C C . ILE A 1 96 ? 29.061 1.429 -15.065 1.00 59.97 96 ILE A C 1
ATOM 787 O O . ILE A 1 96 ? 30.063 2.050 -15.417 1.00 59.97 96 ILE A O 1
ATOM 791 N N . GLY A 1 97 ? 28.310 1.817 -14.027 1.00 59.00 97 GLY A N 1
ATOM 792 C CA . GLY A 1 97 ? 28.651 2.949 -13.159 1.00 59.00 97 GLY A CA 1
ATOM 793 C C . GLY A 1 97 ? 29.862 2.685 -12.257 1.00 59.00 97 GLY A C 1
ATOM 794 O O . GLY A 1 97 ? 30.669 3.583 -12.054 1.00 59.00 97 GLY A O 1
ATOM 795 N N . ALA A 1 98 ? 30.032 1.448 -11.780 1.00 57.69 98 ALA A N 1
ATOM 796 C CA . ALA A 1 98 ? 31.140 1.055 -10.905 1.00 57.69 98 ALA A CA 1
ATOM 797 C C . ALA A 1 98 ? 32.495 0.894 -11.623 1.00 57.69 98 ALA A C 1
ATOM 799 O O . ALA A 1 98 ? 33.528 0.955 -10.976 1.00 57.69 98 ALA A O 1
ATOM 800 N N . VAL A 1 99 ? 32.507 0.685 -12.946 1.00 57.53 99 VAL A N 1
ATOM 801 C CA . VAL A 1 99 ? 33.748 0.514 -13.737 1.00 57.53 99 VAL A CA 1
ATOM 802 C C . VAL A 1 99 ? 34.292 1.851 -14.267 1.00 57.53 99 VAL A C 1
ATOM 804 O O . VAL A 1 99 ? 35.424 1.923 -14.736 1.00 57.53 99 VAL A O 1
ATOM 807 N N . LYS A 1 100 ? 33.494 2.924 -14.203 1.00 51.12 100 LYS A N 1
ATOM 808 C CA . LYS A 1 100 ? 33.924 4.295 -14.534 1.00 51.12 100 LYS A CA 1
ATOM 809 C C . LYS A 1 100 ? 34.247 5.155 -13.304 1.00 51.12 100 LYS A C 1
ATOM 811 O O . LYS A 1 100 ? 34.570 6.327 -13.488 1.00 51.12 100 LYS A O 1
ATOM 816 N N . GLY A 1 101 ? 34.123 4.592 -12.101 1.00 48.59 101 GLY A N 1
ATOM 817 C CA . GLY A 1 101 ? 34.596 5.178 -10.845 1.00 48.59 101 GLY A CA 1
ATOM 818 C C . GLY A 1 101 ? 35.980 4.666 -10.482 1.00 48.59 101 GLY A C 1
ATOM 819 O O . GLY A 1 101 ? 36.282 3.511 -10.853 1.00 48.59 101 GLY A O 1
#

Organism: NCBI:txid1457232

Secondary structure (DSSP, 8-state):
-HHHHHHHHHHHHT--HHHHHH---GGG--HHHHHHHHHHHHHHHHH-HHHHTT-HHHHHSSPPHHHHHHHHHHHHHHHHHHHHHHHHHHHHHHHHHHS--

Solvent-accessible surface area (backbone atoms only — not comparable to full-atom values): 5956 Å² total; per-residue (Å²): 106,72,64,59,53,52,53,52,50,53,49,60,62,66,51,25,64,65,41,68,75,71,56,84,56,79,94,70,62,51,70,54,33,51,54,52,51,52,51,50,55,52,50,53,45,67,75,38,52,75,65,37,70,77,36,65,65,61,56,70,66,48,76,49,72,65,52,59,51,50,48,52,51,60,70,44,43,62,60,61,67,49,41,71,78,47,44,69,61,52,53,56,53,52,56,58,56,59,72,76,101

pLDDT: mean 76.82, std 11.52, range [48.59, 90.44]

Foldseek 3Di:
DVVVVLVVVLCVLCPQPCCVVPPDDPVPHRLNVVLVVLVVVLVVCVVPVVVCVVDVVCVVVSDDVVVVVVSVCVSCVVVVVCCVVCVVVVVVVVVVVVVVD

Sequence (101 aa):
MATMALFSTILFWNDWFNALLFIRAEDKYPVQFLMIRVLNDIQYLRENVQLAAQNPELMRDLPNESLQMAMAVVGMGPILLVYPFFQKYFVKGLTIGAVKG

Nearest PDB structures (foldseek):
  8uyt-assembly1_B-3  TM=2.342E-01  e=9.059E+00  Hepatitis B virus
  8uyt-assembly1_B-5  TM=2.342E-01  e=9.059E+00  Hepatitis B virus
  8uyt-assembly1_B-7  TM=2.342E-01  e=9.059E+00  Hepatitis B virus

Mean predicted aligned error: 10.08 Å

InterPro domains:
  IPR035906 MetI-like superfamily [G3DSA:1.10.3720.10] (1-92)
  IPR035906 MetI-like superfamily [SSF161098] (1-101)

Radius of gyration: 19.6 Å; Cα contacts (8 Å, |Δi|>4): 30; chains: 1; bounding box: 53×22×49 Å